Protein AF-A0A1C7LNC1-F1 (afdb_monomer_lite)

Sequence (158 aa):
MTTNYCSPECQKMHWPSHKTICHHTSAKISAAKVPGPGVIDESLVTSLRKFCSSHQSLLEWTGFQALQLKRIPSNIRQNALLVELTYRPTASSSLRRFSIKNTHIVPRTQVMPVEVDSPSRISWDSRDDWGDVLRHFVDSGRTDFKPISTTSRGCVYG

Structure (mmCIF, N/CA/C/O backbone):
data_AF-A0A1C7LNC1-F1
#
_entry.id   AF-A0A1C7LNC1-F1
#
loop_
_atom_site.group_PDB
_atom_site.id
_atom_site.type_symbol
_atom_site.label_atom_id
_atom_site.label_alt_id
_atom_site.label_comp_id
_atom_site.label_asym_id
_atom_site.label_entity_id
_atom_site.label_seq_id
_atom_site.pdbx_PDB_ins_code
_atom_site.Cartn_x
_atom_site.Cartn_y
_atom_site.Cartn_z
_atom_site.occupancy
_atom_site.B_iso_or_equiv
_atom_site.auth_seq_id
_atom_site.auth_comp_id
_atom_site.auth_asym_id
_atom_site.auth_atom_id
_atom_site.pdbx_PDB_model_num
ATOM 1 N N . MET A 1 1 ? 15.751 10.179 6.043 1.00 49.12 1 MET A N 1
ATOM 2 C CA . MET A 1 1 ? 14.448 10.561 6.623 1.00 49.12 1 MET A CA 1
ATOM 3 C C . MET A 1 1 ? 14.491 12.048 6.891 1.00 49.12 1 MET A C 1
ATOM 5 O O . MET A 1 1 ? 15.487 12.506 7.433 1.00 49.12 1 MET A O 1
ATOM 9 N N . THR A 1 2 ? 13.470 12.785 6.473 1.00 47.38 2 THR A N 1
ATOM 10 C CA . THR A 1 2 ? 13.335 14.227 6.713 1.00 47.38 2 THR A CA 1
ATOM 11 C C . THR A 1 2 ? 12.127 14.441 7.610 1.00 47.38 2 THR A C 1
ATOM 13 O O . THR A 1 2 ? 10.998 14.241 7.171 1.00 47.38 2 THR A O 1
ATOM 16 N N . THR A 1 3 ? 12.374 14.788 8.871 1.00 67.44 3 THR A N 1
ATOM 17 C CA . THR A 1 3 ? 11.338 15.239 9.806 1.00 67.44 3 THR A CA 1
ATOM 18 C C . THR A 1 3 ? 10.980 16.671 9.438 1.00 67.44 3 THR A C 1
ATOM 20 O O . THR A 1 3 ? 11.828 17.557 9.545 1.00 67.44 3 THR A O 1
ATOM 23 N N . ASN A 1 4 ? 9.754 16.893 8.968 1.00 69.19 4 ASN A N 1
ATOM 24 C CA . ASN A 1 4 ? 9.287 18.216 8.568 1.00 69.19 4 ASN A CA 1
ATOM 25 C C . ASN A 1 4 ? 8.447 18.826 9.689 1.00 69.19 4 ASN A C 1
ATOM 27 O O . ASN A 1 4 ? 7.534 18.189 10.209 1.00 69.19 4 ASN A O 1
ATOM 31 N N . TYR A 1 5 ? 8.754 20.071 10.041 1.00 80.75 5 TYR A N 1
ATOM 32 C CA . TYR A 1 5 ? 8.025 20.834 11.047 1.00 80.75 5 TYR A CA 1
ATOM 33 C C . TYR A 1 5 ? 7.255 21.956 10.366 1.00 80.75 5 TYR A C 1
ATOM 35 O O . TYR A 1 5 ? 7.754 22.574 9.428 1.00 80.75 5 TYR A O 1
ATOM 43 N N . CYS A 1 6 ? 6.049 22.244 10.849 1.00 72.19 6 CYS A N 1
ATOM 44 C CA . CYS A 1 6 ? 5.269 23.377 10.356 1.00 72.19 6 CYS A CA 1
ATOM 45 C C . CYS A 1 6 ? 5.866 24.736 10.769 1.00 72.19 6 CYS A C 1
ATOM 47 O O . CYS A 1 6 ? 5.566 25.736 10.123 1.00 72.19 6 CYS A O 1
ATOM 49 N N . SER A 1 7 ? 6.711 24.778 11.811 1.00 84.38 7 SER A N 1
ATOM 50 C CA . SER A 1 7 ? 7.445 25.976 12.231 1.00 84.38 7 SER A CA 1
ATOM 51 C C . SER A 1 7 ? 8.731 25.648 13.021 1.00 84.38 7 SER A C 1
ATOM 53 O O . SER A 1 7 ? 8.861 24.535 13.554 1.00 84.38 7 SER A O 1
ATOM 55 N N . PRO A 1 8 ? 9.679 26.600 13.151 1.00 80.62 8 PRO A N 1
ATOM 56 C CA . PRO A 1 8 ? 10.894 26.435 13.961 1.00 80.62 8 PRO A CA 1
ATOM 57 C C . PRO A 1 8 ? 10.627 26.181 15.454 1.00 80.62 8 PRO A C 1
ATOM 59 O O . PRO A 1 8 ? 11.406 25.510 16.134 1.00 80.62 8 PRO A O 1
ATOM 62 N N . GLU A 1 9 ? 9.518 26.689 15.982 1.00 82.25 9 GLU A N 1
ATOM 63 C CA . GLU A 1 9 ? 9.099 26.504 17.374 1.00 82.25 9 GLU A CA 1
ATOM 64 C C . GLU A 1 9 ? 8.684 25.052 17.618 1.00 82.25 9 GLU A C 1
ATOM 66 O O . GLU A 1 9 ? 9.091 24.448 18.613 1.00 82.25 9 GLU A O 1
ATOM 71 N N . CYS A 1 10 ? 7.963 24.455 16.663 1.00 74.00 10 CYS A N 1
ATOM 72 C CA . CYS A 1 10 ? 7.584 23.044 16.710 1.00 74.00 10 CYS A CA 1
ATOM 73 C C . CYS A 1 10 ? 8.815 22.127 16.665 1.00 74.00 10 CYS A C 1
ATOM 75 O O . CYS A 1 10 ? 8.864 21.124 17.377 1.00 74.00 10 CYS A O 1
ATOM 77 N N . GLN A 1 11 ? 9.847 22.505 15.901 1.00 83.00 11 GLN A N 1
ATOM 78 C CA . GLN A 1 11 ? 11.125 21.792 15.890 1.00 83.00 11 GLN A CA 1
ATOM 79 C C . GLN A 1 11 ? 11.833 21.864 17.246 1.00 83.00 11 GLN A C 1
ATOM 81 O O . GLN A 1 11 ? 12.276 20.837 17.756 1.00 83.00 11 GLN A O 1
ATOM 86 N N . LYS A 1 12 ? 11.950 23.056 17.847 1.00 85.44 12 LYS A N 1
ATOM 87 C CA . LYS A 1 12 ? 12.624 23.234 19.146 1.00 85.44 12 LYS A CA 1
ATOM 88 C C . LYS A 1 12 ? 11.911 22.490 20.269 1.00 85.44 12 LYS A C 1
ATOM 90 O O . LYS A 1 12 ? 12.576 21.893 21.110 1.00 85.44 12 LYS A O 1
ATOM 95 N N . MET A 1 13 ? 10.581 22.489 20.254 1.00 84.81 13 MET A N 1
ATOM 96 C CA . MET A 1 13 ? 9.765 21.759 21.221 1.00 84.81 13 MET A CA 1
ATOM 97 C C . MET A 1 13 ? 9.940 20.238 21.085 1.00 84.81 13 MET A C 1
ATOM 99 O O . MET A 1 13 ? 10.045 19.547 22.094 1.00 84.81 13 MET A O 1
ATOM 103 N N . HIS A 1 14 ? 10.040 19.720 19.855 1.00 85.06 14 HIS A N 1
ATOM 104 C CA . HIS A 1 14 ? 10.271 18.295 19.595 1.00 85.06 14 HIS A CA 1
ATOM 105 C C . HIS A 1 14 ? 11.746 17.869 19.751 1.00 85.06 14 HIS A C 1
ATOM 107 O O . HIS A 1 14 ? 12.046 16.690 19.929 1.00 85.06 14 HIS A O 1
ATOM 113 N N .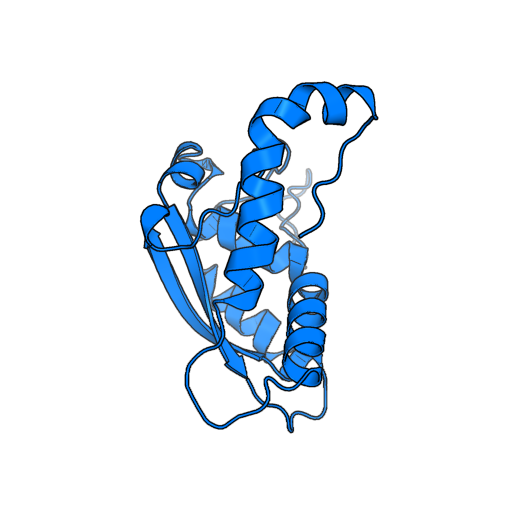 TRP A 1 15 ? 12.697 18.807 19.708 1.00 79.88 15 TRP A N 1
ATOM 114 C CA . TRP A 1 15 ? 14.133 18.509 19.680 1.00 79.88 15 TRP A CA 1
ATOM 115 C C . TRP A 1 15 ? 14.647 17.624 20.833 1.00 79.88 15 TRP A C 1
ATOM 117 O O . TRP A 1 15 ? 15.421 16.704 20.550 1.00 79.88 15 TRP A O 1
ATOM 127 N N . PRO A 1 16 ? 14.247 17.815 22.109 1.00 85.25 16 PRO A N 1
ATOM 128 C CA . PRO A 1 16 ? 14.753 17.001 23.214 1.00 85.25 16 PRO A CA 1
ATOM 129 C C . PRO A 1 16 ? 14.471 15.501 23.063 1.00 85.25 16 PRO A C 1
ATOM 131 O O . PRO A 1 16 ? 15.336 14.701 23.424 1.00 85.25 16 PRO A O 1
ATOM 134 N N . SER A 1 17 ? 13.314 15.125 22.504 1.00 77.62 17 SER A N 1
ATOM 135 C CA . SER A 1 17 ? 12.953 13.733 22.200 1.00 77.62 17 SER A CA 1
ATOM 136 C C . SER A 1 17 ? 13.488 13.285 20.842 1.00 77.62 17 SER A C 1
ATOM 138 O O . SER A 1 17 ? 13.968 12.164 20.706 1.00 77.62 17 SER A O 1
ATOM 140 N N . HIS A 1 18 ? 13.465 14.164 19.840 1.00 74.19 18 HIS A N 1
ATOM 141 C CA . HIS A 1 18 ? 13.846 13.815 18.475 1.00 74.19 18 HIS A CA 1
ATOM 142 C C . HIS A 1 18 ? 15.353 13.632 18.276 1.00 74.19 18 HIS A C 1
ATOM 144 O O . HIS A 1 18 ? 15.775 12.855 17.418 1.00 74.19 18 HIS A O 1
ATOM 150 N N . LYS A 1 19 ? 16.192 14.333 19.048 1.00 79.31 19 LYS A N 1
ATOM 151 C CA . LYS A 1 19 ? 17.654 14.311 18.866 1.00 79.31 19 LYS A CA 1
ATOM 152 C C . LYS A 1 19 ? 18.243 12.899 18.941 1.00 79.31 19 LYS A C 1
ATOM 154 O O . LYS A 1 19 ? 19.162 12.578 18.193 1.00 79.31 19 LYS A O 1
ATOM 159 N N . THR A 1 20 ? 17.694 12.035 19.794 1.00 70.69 20 THR A N 1
ATOM 160 C CA . THR A 1 20 ? 18.143 10.641 19.931 1.00 70.69 20 THR A CA 1
ATOM 161 C C . THR A 1 20 ? 17.803 9.840 18.672 1.00 70.69 20 THR A C 1
ATOM 163 O O . THR A 1 20 ? 18.653 9.135 18.131 1.00 70.69 20 THR A O 1
ATOM 166 N N . ILE A 1 21 ? 16.599 10.024 18.131 1.00 68.56 21 ILE A N 1
ATOM 167 C CA . ILE A 1 21 ? 16.107 9.376 16.908 1.00 68.56 21 ILE A CA 1
ATOM 168 C C . ILE A 1 21 ? 16.916 9.830 15.686 1.00 68.56 21 ILE A C 1
ATOM 170 O O . ILE A 1 21 ? 17.327 9.001 14.870 1.00 68.56 21 ILE A O 1
ATOM 174 N N . CYS A 1 22 ? 17.206 11.130 15.587 1.00 70.25 22 CYS A N 1
ATOM 175 C CA . CYS A 1 22 ? 17.990 11.716 14.499 1.00 70.25 22 CYS A CA 1
ATOM 176 C C . CYS A 1 22 ? 19.388 11.074 14.397 1.00 70.25 22 CYS A C 1
ATOM 178 O O . CYS A 1 22 ? 19.786 10.606 13.326 1.00 70.25 22 CYS A O 1
ATOM 180 N N . HIS A 1 23 ? 20.091 10.934 15.528 1.00 55.78 23 HIS A N 1
ATOM 181 C CA . HIS A 1 23 ? 21.403 10.281 15.576 1.00 55.78 23 HIS A CA 1
ATOM 182 C C . HIS A 1 23 ? 21.339 8.769 15.301 1.00 55.78 23 HIS A C 1
ATOM 184 O O . HIS A 1 23 ? 22.168 8.240 14.555 1.00 55.78 23 HIS A O 1
ATOM 190 N N . HIS A 1 24 ? 20.340 8.061 15.839 1.00 53.16 24 HIS A N 1
ATOM 191 C CA . HIS A 1 24 ? 20.191 6.618 15.618 1.00 53.16 24 HIS A CA 1
ATOM 192 C C . HIS A 1 24 ? 19.822 6.259 14.175 1.00 53.16 24 HIS A C 1
ATOM 194 O O . HIS A 1 24 ? 20.204 5.191 13.697 1.00 53.16 24 HIS A O 1
ATOM 200 N N . THR A 1 25 ? 19.118 7.138 13.465 1.00 52.81 25 THR A N 1
ATOM 201 C CA . THR A 1 25 ? 18.710 6.896 12.076 1.00 52.81 25 THR A CA 1
ATOM 202 C C . THR A 1 25 ? 19.914 6.903 11.132 1.00 52.81 25 THR A C 1
ATOM 204 O O . THR A 1 25 ? 20.043 6.005 10.303 1.00 52.81 25 THR A O 1
ATOM 207 N N . SER A 1 26 ? 20.849 7.845 11.304 1.00 49.78 26 SER A N 1
ATOM 208 C CA . SER A 1 26 ? 22.086 7.904 10.504 1.00 49.78 26 SER A CA 1
ATOM 209 C C . SER A 1 26 ? 22.987 6.676 10.728 1.00 49.78 26 SER A C 1
ATOM 211 O O . SER A 1 26 ? 23.451 6.034 9.780 1.00 49.78 26 SER A O 1
ATOM 213 N N . ALA A 1 27 ? 23.159 6.271 11.991 1.00 50.38 27 ALA A N 1
ATOM 214 C CA . ALA A 1 27 ? 23.972 5.108 12.346 1.00 50.38 27 ALA A CA 1
ATOM 215 C C . ALA A 1 27 ? 23.359 3.777 11.864 1.00 50.38 27 ALA A C 1
ATOM 217 O O . ALA A 1 27 ? 24.078 2.901 11.387 1.00 50.38 27 ALA A O 1
ATOM 218 N N . LYS A 1 28 ? 22.028 3.620 11.931 1.00 45.12 28 LYS A N 1
ATOM 219 C CA . LYS A 1 28 ? 21.351 2.377 11.520 1.00 45.12 28 LYS A CA 1
ATOM 220 C C . LYS A 1 28 ? 21.235 2.213 10.004 1.00 45.12 28 LYS A C 1
ATOM 222 O O . LYS A 1 28 ? 21.335 1.086 9.532 1.00 45.12 28 LYS A O 1
ATOM 227 N N . ILE A 1 29 ? 21.117 3.301 9.237 1.00 50.78 29 ILE A N 1
ATOM 228 C CA . ILE A 1 29 ? 21.231 3.252 7.764 1.00 50.78 29 ILE A CA 1
ATOM 229 C C . ILE A 1 29 ? 22.627 2.757 7.352 1.00 50.78 29 ILE A C 1
ATOM 231 O O . ILE A 1 29 ? 22.757 1.990 6.404 1.00 50.78 29 ILE A O 1
ATOM 235 N N . SER A 1 30 ? 23.661 3.136 8.107 1.00 44.28 30 SER A N 1
ATOM 236 C CA . SER A 1 30 ? 25.046 2.712 7.863 1.00 44.28 30 SER A CA 1
ATOM 237 C C . SER A 1 30 ? 25.306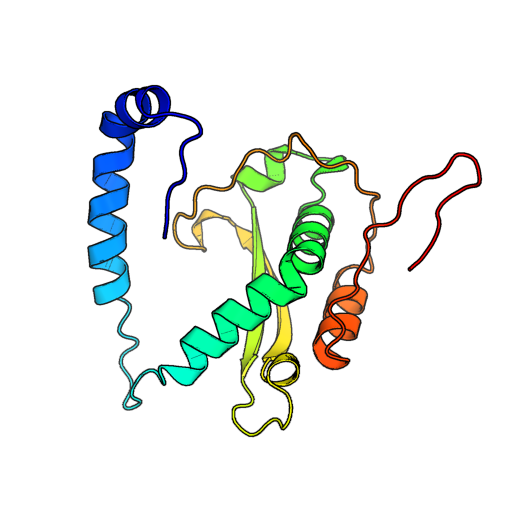 1.250 8.266 1.00 44.28 30 SER A C 1
ATOM 239 O O . SER A 1 30 ? 26.136 0.577 7.653 1.00 44.28 30 SER A O 1
ATOM 241 N N . ALA A 1 31 ? 24.586 0.752 9.279 1.00 42.19 31 ALA A N 1
ATOM 242 C CA . ALA A 1 31 ? 24.671 -0.623 9.781 1.00 42.19 31 ALA A CA 1
ATOM 243 C C . ALA A 1 31 ? 23.779 -1.623 9.019 1.00 42.19 31 ALA A C 1
ATOM 245 O O . ALA A 1 31 ? 24.057 -2.818 9.046 1.00 42.19 31 ALA A O 1
ATOM 246 N N . ALA A 1 32 ? 22.761 -1.162 8.283 1.00 45.41 32 ALA A N 1
ATOM 247 C CA . ALA A 1 32 ? 21.945 -1.978 7.377 1.00 45.41 32 ALA A CA 1
ATOM 248 C C . ALA A 1 32 ? 22.677 -2.350 6.066 1.00 45.41 32 ALA A C 1
ATOM 250 O O . ALA A 1 32 ? 22.057 -2.517 5.015 1.00 45.41 32 ALA A O 1
ATOM 251 N N . LYS A 1 33 ? 24.007 -2.507 6.122 1.00 41.69 33 LYS A N 1
ATOM 252 C CA . LYS A 1 33 ? 24.761 -3.261 5.122 1.00 41.69 33 LYS A CA 1
ATOM 253 C C . LYS A 1 33 ? 24.358 -4.724 5.271 1.00 41.69 33 LYS A C 1
ATOM 255 O O . LYS A 1 33 ? 24.919 -5.454 6.081 1.00 41.69 33 LYS A O 1
ATOM 260 N N . VAL A 1 34 ? 23.351 -5.130 4.505 1.00 44.16 34 VAL A N 1
ATOM 261 C CA . VAL A 1 34 ? 23.074 -6.543 4.235 1.00 44.16 34 VAL A CA 1
ATOM 262 C C . VAL A 1 34 ? 24.405 -7.199 3.829 1.00 44.16 34 VAL A C 1
ATOM 264 O O . VAL A 1 34 ? 25.046 -6.705 2.898 1.00 44.16 34 VAL A O 1
ATOM 267 N N . PRO A 1 35 ? 24.879 -8.248 4.523 1.00 41.84 35 PRO A N 1
ATOM 268 C CA . PRO A 1 35 ? 26.139 -8.886 4.183 1.00 41.84 35 PRO A CA 1
ATOM 269 C C . PRO A 1 35 ? 25.911 -9.796 2.971 1.00 41.84 35 PRO A C 1
ATOM 271 O O . PRO A 1 35 ? 25.389 -10.900 3.091 1.00 41.84 35 PRO A O 1
ATOM 274 N N . GLY A 1 36 ? 26.272 -9.308 1.786 1.00 41.81 36 GLY A N 1
ATOM 275 C CA . GLY A 1 36 ? 26.280 -10.069 0.539 1.00 41.81 36 GLY A CA 1
ATOM 276 C C . GLY A 1 36 ? 27.011 -9.297 -0.567 1.00 41.81 36 GLY A C 1
ATOM 277 O O . GLY A 1 36 ? 27.000 -8.064 -0.546 1.00 41.81 36 GLY A O 1
ATOM 278 N N . PRO A 1 37 ? 27.683 -9.976 -1.514 1.00 43.62 37 PRO A N 1
ATOM 279 C CA . PRO A 1 37 ? 28.480 -9.330 -2.548 1.00 43.62 37 PRO A CA 1
ATOM 280 C C . PRO A 1 37 ? 27.549 -8.746 -3.613 1.00 43.62 37 PRO A C 1
ATOM 282 O O . PRO A 1 37 ? 27.197 -9.388 -4.596 1.00 43.62 37 PRO A O 1
ATOM 285 N N . GLY A 1 38 ? 27.109 -7.517 -3.392 1.00 46.81 38 GLY A N 1
ATOM 286 C CA . GLY A 1 38 ? 26.306 -6.767 -4.339 1.00 46.81 38 GLY A CA 1
ATOM 287 C C . GLY A 1 38 ? 26.260 -5.330 -3.874 1.00 46.81 38 GLY A C 1
ATOM 288 O O . GLY A 1 38 ? 25.619 -5.020 -2.875 1.00 46.81 38 GLY A O 1
ATOM 289 N N . VAL A 1 39 ? 26.988 -4.462 -4.574 1.00 47.25 39 VAL A N 1
ATOM 290 C CA . VAL A 1 39 ? 26.831 -3.011 -4.477 1.00 47.25 39 VAL A CA 1
ATOM 291 C C . VAL A 1 39 ? 25.329 -2.730 -4.478 1.00 47.25 39 VAL A C 1
ATOM 293 O O . VAL A 1 39 ? 24.647 -3.130 -5.420 1.00 47.25 39 VAL A O 1
ATOM 296 N N . ILE A 1 40 ? 24.799 -2.130 -3.406 1.00 55.94 40 ILE A N 1
ATOM 297 C CA . ILE A 1 40 ? 23.413 -1.658 -3.405 1.00 55.94 40 ILE A CA 1
ATOM 298 C C . ILE A 1 40 ? 23.331 -0.687 -4.574 1.00 55.94 40 ILE A C 1
ATOM 300 O O . ILE A 1 40 ? 23.907 0.397 -4.514 1.00 55.94 40 ILE A O 1
ATOM 304 N N . ASP A 1 41 ? 22.692 -1.131 -5.652 1.00 64.75 41 ASP A N 1
ATOM 305 C CA . ASP A 1 41 ? 22.589 -0.355 -6.871 1.00 64.75 41 ASP A CA 1
ATOM 306 C C . ASP A 1 41 ? 21.871 0.952 -6.522 1.00 64.75 41 ASP A C 1
ATOM 308 O O . ASP A 1 41 ? 20.728 0.956 -6.056 1.00 64.75 41 ASP A O 1
ATOM 312 N N . GLU A 1 42 ? 22.552 2.080 -6.701 1.00 68.12 42 GLU A N 1
ATOM 313 C CA . GLU A 1 42 ? 21.977 3.406 -6.481 1.00 68.12 42 GLU A CA 1
ATOM 314 C C . GLU A 1 42 ? 20.692 3.585 -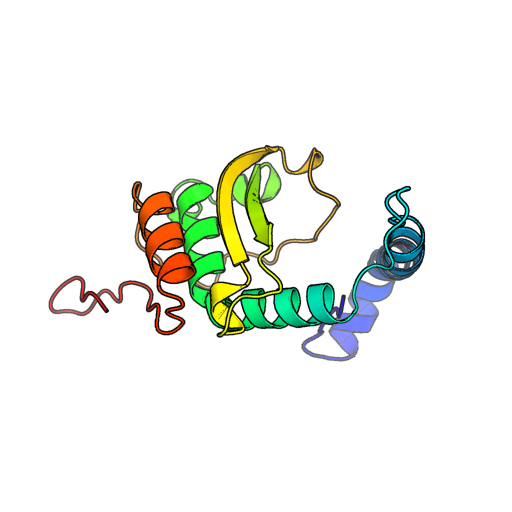7.314 1.00 68.12 42 GLU A C 1
ATOM 316 O O . GLU A 1 42 ? 19.744 4.273 -6.906 1.00 68.12 42 GLU A O 1
ATOM 321 N N . SER A 1 43 ? 20.599 2.861 -8.436 1.00 78.69 43 SER A N 1
ATOM 322 C CA . SER A 1 43 ? 19.411 2.778 -9.273 1.00 78.69 43 SER A CA 1
ATOM 323 C C . SER A 1 43 ? 18.227 2.088 -8.579 1.00 78.69 43 SER A C 1
ATOM 325 O O . SER A 1 43 ? 17.086 2.517 -8.782 1.00 78.69 43 SER A O 1
ATOM 327 N N . LEU A 1 44 ? 18.454 1.087 -7.716 1.00 84.50 44 LEU A N 1
ATOM 328 C CA . LEU A 1 44 ? 17.409 0.408 -6.940 1.00 84.50 44 LEU A CA 1
ATOM 329 C C . LEU A 1 44 ? 16.780 1.373 -5.938 1.00 84.50 44 LEU A C 1
ATOM 331 O O . LEU A 1 44 ? 15.559 1.527 -5.914 1.00 84.50 44 LEU A O 1
ATOM 335 N N . VAL A 1 45 ? 17.606 2.059 -5.144 1.00 84.12 45 VAL A N 1
ATOM 336 C CA . VAL A 1 45 ? 17.132 3.010 -4.125 1.00 84.12 45 VAL A CA 1
ATOM 337 C C . VAL A 1 45 ? 16.359 4.153 -4.782 1.00 84.12 45 VAL A C 1
ATOM 339 O O . VAL A 1 45 ? 15.276 4.525 -4.324 1.00 84.12 45 VAL A O 1
ATOM 342 N N . THR A 1 46 ? 16.880 4.680 -5.889 1.00 85.50 46 THR A N 1
ATOM 343 C CA . THR A 1 46 ? 16.225 5.738 -6.665 1.00 85.50 46 THR A CA 1
ATOM 344 C C . THR A 1 46 ? 14.902 5.259 -7.261 1.00 85.50 46 THR A C 1
ATOM 346 O O . THR A 1 46 ? 13.887 5.952 -7.154 1.00 85.50 46 THR A O 1
ATOM 349 N N . SER A 1 47 ? 14.876 4.047 -7.823 1.00 87.44 47 SER A N 1
ATOM 350 C CA . SER A 1 47 ? 13.655 3.448 -8.370 1.00 87.44 47 SER A CA 1
ATOM 351 C C . SER A 1 47 ? 12.610 3.226 -7.275 1.00 87.44 47 SER A C 1
ATOM 353 O O . SER A 1 47 ? 11.438 3.518 -7.499 1.00 87.44 47 SER A O 1
ATOM 355 N N . LEU A 1 48 ? 13.017 2.762 -6.089 1.00 88.69 48 LEU A N 1
ATOM 356 C CA . LEU A 1 48 ? 12.111 2.511 -4.968 1.00 88.69 48 LEU A CA 1
ATOM 357 C C . LEU A 1 48 ? 11.484 3.807 -4.449 1.00 88.69 48 LEU A C 1
ATOM 359 O O . LEU A 1 48 ? 10.273 3.860 -4.254 1.00 88.69 48 LEU A O 1
ATOM 363 N N . ARG A 1 49 ? 12.272 4.879 -4.288 1.00 87.88 49 ARG A N 1
ATOM 364 C CA . ARG A 1 49 ? 11.724 6.195 -3.913 1.00 87.88 49 ARG A CA 1
ATOM 365 C C . ARG A 1 49 ? 10.684 6.662 -4.926 1.00 87.88 49 ARG A C 1
ATOM 367 O O . ARG A 1 49 ? 9.584 7.035 -4.532 1.00 87.88 49 ARG A O 1
ATOM 374 N N . LYS A 1 50 ? 11.002 6.580 -6.223 1.00 88.56 50 LYS A N 1
ATOM 375 C CA . LYS A 1 50 ? 10.072 6.956 -7.296 1.00 88.56 50 LYS A CA 1
ATOM 376 C C . LYS A 1 50 ? 8.802 6.108 -7.264 1.00 88.56 50 LYS A C 1
ATOM 378 O O . LYS A 1 50 ? 7.717 6.656 -7.430 1.00 88.56 50 LYS A O 1
ATOM 383 N N . PHE A 1 51 ? 8.924 4.802 -7.031 1.00 90.81 51 PHE A N 1
ATOM 384 C CA . PHE A 1 51 ? 7.787 3.897 -6.887 1.00 90.81 51 PHE A CA 1
ATOM 385 C C . PHE A 1 51 ? 6.870 4.323 -5.735 1.00 90.81 51 PHE A C 1
ATOM 387 O O . PHE A 1 51 ? 5.676 4.503 -5.965 1.00 90.81 51 PHE A O 1
ATOM 394 N N . CYS A 1 52 ? 7.423 4.554 -4.539 1.00 90.62 52 CYS A N 1
ATOM 395 C CA . CYS A 1 52 ? 6.649 4.975 -3.371 1.00 90.62 52 CYS A CA 1
ATOM 396 C C . CYS A 1 52 ? 5.965 6.328 -3.591 1.00 90.62 52 CYS A C 1
ATOM 398 O O . CYS A 1 52 ? 4.787 6.461 -3.284 1.00 90.62 52 CYS A O 1
ATOM 400 N N . SER A 1 53 ? 6.668 7.311 -4.164 1.00 88.88 53 SER A N 1
ATOM 401 C CA . SER A 1 53 ? 6.078 8.619 -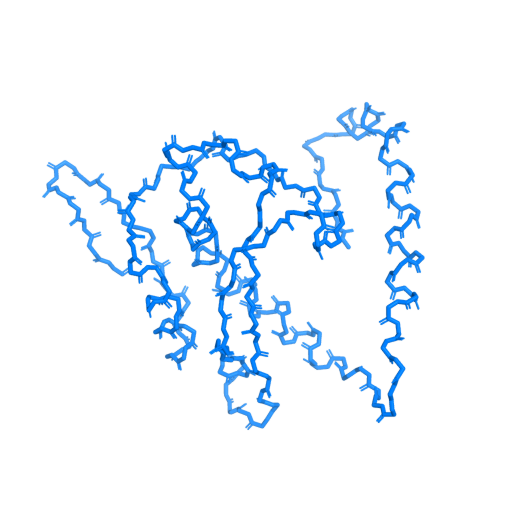4.478 1.00 88.88 53 SER A CA 1
ATOM 402 C C . SER A 1 53 ? 4.965 8.518 -5.522 1.00 88.88 53 SER A C 1
ATOM 404 O O . SER A 1 53 ? 3.935 9.165 -5.387 1.00 88.88 53 SER A O 1
ATOM 406 N N . SER A 1 54 ? 5.148 7.687 -6.551 1.00 88.12 54 SER A N 1
ATOM 407 C CA . SER A 1 54 ? 4.172 7.547 -7.642 1.00 88.12 54 SER A CA 1
ATOM 408 C C . SER A 1 54 ? 2.906 6.798 -7.215 1.00 88.12 54 SER A C 1
ATOM 410 O O . SER A 1 54 ? 1.843 7.033 -7.776 1.00 88.12 54 SER A O 1
ATOM 412 N N . HIS A 1 55 ? 3.010 5.909 -6.223 1.00 90.38 55 HIS A N 1
ATOM 413 C CA . HIS A 1 55 ? 1.889 5.129 -5.689 1.00 90.38 55 HIS A CA 1
ATOM 414 C C . HIS A 1 55 ? 1.481 5.578 -4.280 1.00 90.38 55 HIS A C 1
ATOM 416 O O . HIS A 1 55 ? 0.839 4.811 -3.566 1.00 90.38 55 HIS A O 1
ATOM 422 N N . GLN A 1 56 ? 1.838 6.795 -3.855 1.00 86.94 56 GLN A N 1
ATOM 423 C CA . GLN A 1 56 ? 1.633 7.252 -2.477 1.00 86.94 56 GLN A CA 1
ATOM 424 C C . GLN A 1 56 ? 0.174 7.081 -2.027 1.00 86.94 56 GLN A C 1
ATOM 426 O O . GLN A 1 56 ? -0.084 6.413 -1.029 1.00 86.94 56 GLN A O 1
ATOM 431 N N . SER A 1 57 ? -0.786 7.603 -2.798 1.00 85.50 57 SER A N 1
ATOM 432 C CA . SER A 1 57 ? -2.212 7.517 -2.456 1.00 85.50 57 SER A CA 1
ATOM 433 C C . SER A 1 57 ? -2.731 6.077 -2.414 1.00 85.50 57 SER A C 1
ATOM 435 O O . SER A 1 57 ? -3.560 5.746 -1.570 1.00 85.50 57 SER A O 1
ATOM 437 N N . LEU A 1 58 ? -2.225 5.203 -3.290 1.00 90.31 58 LEU A N 1
ATOM 438 C CA . LEU A 1 58 ? -2.563 3.779 -3.283 1.00 90.31 58 LEU A CA 1
ATOM 439 C C . LEU A 1 58 ? -2.014 3.089 -2.028 1.00 90.31 58 LEU A C 1
ATOM 441 O O . LEU A 1 58 ? -2.722 2.312 -1.394 1.00 90.31 58 LEU A O 1
ATOM 445 N N . LEU A 1 59 ? -0.768 3.374 -1.646 1.00 91.25 59 LEU A N 1
ATOM 446 C CA . LEU A 1 59 ? -0.131 2.791 -0.464 1.00 91.25 59 LEU A CA 1
ATOM 447 C C . LEU A 1 59 ? -0.803 3.262 0.833 1.00 91.25 59 LEU A C 1
ATOM 449 O O . LEU A 1 59 ? -1.052 2.444 1.718 1.00 91.25 59 LEU A O 1
ATOM 453 N N . GLU A 1 60 ? -1.155 4.545 0.928 1.00 87.56 60 GLU A N 1
ATOM 454 C CA . GLU A 1 60 ? -1.918 5.106 2.051 1.00 87.56 60 GLU A CA 1
ATOM 455 C C . GLU A 1 60 ? -3.296 4.451 2.175 1.00 87.56 60 GLU A C 1
ATOM 457 O O . GLU A 1 60 ? -3.664 3.989 3.258 1.00 87.56 60 GLU A O 1
ATOM 462 N N . TRP A 1 61 ? -4.027 4.343 1.059 1.00 89.06 61 TRP A N 1
ATOM 463 C CA . TRP A 1 61 ? -5.310 3.644 1.016 1.00 89.06 61 TRP A CA 1
ATOM 464 C C . TRP A 1 61 ? -5.177 2.213 1.511 1.00 89.06 61 TRP A C 1
ATOM 466 O O . TRP A 1 61 ? -5.926 1.775 2.382 1.00 89.06 61 TRP A O 1
ATOM 476 N N . THR A 1 62 ? -4.200 1.496 0.961 1.00 91.44 62 THR A N 1
ATOM 477 C CA . THR A 1 62 ? -3.989 0.083 1.247 1.00 91.44 62 THR A CA 1
ATOM 478 C C . THR A 1 62 ? -3.659 -0.121 2.719 1.00 91.44 62 THR A C 1
ATOM 480 O O . THR A 1 62 ? -4.248 -0.985 3.362 1.00 91.44 62 THR A O 1
ATOM 483 N N . GLY A 1 63 ? -2.779 0.707 3.288 1.00 91.19 63 GLY A N 1
ATOM 484 C CA . GLY A 1 63 ? -2.476 0.681 4.717 1.00 91.19 63 GLY A CA 1
ATOM 485 C C . GLY A 1 63 ? -3.710 0.961 5.576 1.00 91.19 63 GLY A C 1
ATOM 486 O O . GLY A 1 63 ? -3.944 0.266 6.564 1.00 91.19 63 GLY A O 1
ATOM 487 N N . PHE A 1 64 ? -4.538 1.929 5.178 1.00 88.19 64 PHE A N 1
ATOM 488 C CA . PHE A 1 64 ? -5.774 2.258 5.883 1.00 88.19 64 PHE A CA 1
ATOM 489 C C . PHE A 1 64 ? -6.781 1.095 5.878 1.00 88.19 64 PHE A C 1
ATOM 491 O O . PHE A 1 64 ? -7.365 0.797 6.925 1.00 88.19 64 PHE A O 1
ATOM 498 N N . GLN A 1 65 ? -6.950 0.421 4.732 1.00 90.25 65 GLN A N 1
ATOM 499 C CA . GLN A 1 65 ? -7.803 -0.767 4.603 1.00 90.25 65 GLN A CA 1
ATOM 500 C C . GLN A 1 65 ? -7.269 -1.936 5.419 1.00 90.25 65 GLN A C 1
ATOM 502 O O . GLN A 1 65 ? -7.969 -2.468 6.278 1.00 90.25 65 GLN A O 1
ATOM 507 N N . ALA A 1 66 ? -6.010 -2.303 5.185 1.00 91.06 66 ALA A N 1
ATOM 508 C CA . ALA A 1 66 ? -5.402 -3.492 5.758 1.00 91.06 66 ALA A CA 1
ATOM 509 C C . ALA A 1 66 ? -5.365 -3.433 7.293 1.00 91.06 66 ALA A C 1
ATOM 511 O O . ALA A 1 66 ? -5.564 -4.443 7.966 1.00 91.06 66 ALA A O 1
ATOM 512 N N . LEU A 1 67 ? -5.168 -2.239 7.860 1.00 90.75 67 LEU A N 1
ATOM 513 C CA . LEU A 1 67 ? -5.175 -2.017 9.306 1.00 90.75 67 LEU A CA 1
ATOM 514 C C . LEU A 1 67 ? -6.573 -1.715 9.872 1.00 90.75 67 LEU A C 1
ATOM 516 O O . LEU A 1 67 ? -6.707 -1.531 11.082 1.00 90.75 67 LEU A O 1
ATOM 520 N N . GLN A 1 68 ? -7.613 -1.670 9.035 1.00 88.12 68 GLN A N 1
ATOM 521 C CA . GLN A 1 68 ? -9.000 -1.376 9.414 1.00 88.12 68 GLN A CA 1
ATOM 522 C C . GLN A 1 68 ? -9.152 -0.065 10.201 1.00 88.12 68 GLN A C 1
ATOM 524 O O . GLN A 1 68 ? -9.948 0.022 11.140 1.00 88.12 68 GLN A O 1
ATOM 529 N N . LEU A 1 69 ? -8.399 0.976 9.837 1.00 85.69 69 LEU A N 1
ATOM 530 C CA . LEU A 1 69 ? -8.267 2.182 10.666 1.00 85.69 69 LEU A CA 1
ATOM 531 C C . LEU A 1 69 ? -9.573 2.965 10.836 1.00 85.69 69 LEU A C 1
ATOM 533 O O . LEU A 1 69 ? -9.731 3.652 11.840 1.00 85.69 69 LEU A O 1
ATOM 537 N N . LYS A 1 70 ? -10.531 2.825 9.911 1.00 80.38 70 LYS A N 1
ATOM 538 C CA . LYS A 1 70 ? -11.885 3.387 10.058 1.00 80.38 70 LYS A CA 1
ATOM 539 C C . LYS A 1 70 ? -12.630 2.804 11.256 1.00 80.38 70 LYS A C 1
ATOM 541 O O . LYS A 1 70 ? -13.334 3.526 11.953 1.00 80.38 70 LYS A O 1
ATOM 546 N N . ARG A 1 71 ? -12.496 1.492 11.466 1.00 82.50 71 ARG A N 1
ATOM 547 C CA . ARG A 1 71 ? -13.204 0.743 12.510 1.00 82.50 71 ARG A CA 1
ATOM 548 C C . ARG A 1 71 ? -12.406 0.713 13.808 1.00 82.50 71 ARG A C 1
ATOM 550 O O . ARG A 1 71 ? -12.983 0.844 14.881 1.00 82.50 71 ARG A O 1
ATOM 557 N N . ILE A 1 72 ? -11.091 0.523 13.706 1.00 85.94 72 ILE A N 1
ATOM 558 C CA . ILE A 1 72 ? -10.185 0.336 14.841 1.00 85.94 72 ILE A CA 1
ATOM 559 C C . ILE A 1 72 ? -8.936 1.215 14.642 1.00 85.94 72 ILE A C 1
ATOM 561 O O . ILE A 1 72 ? -7.875 0.720 14.252 1.00 85.94 72 ILE A O 1
ATOM 565 N N . PRO A 1 73 ? -9.012 2.532 14.929 1.00 87.81 73 PRO A N 1
ATOM 566 C CA . PRO A 1 73 ? -7.887 3.451 14.731 1.00 87.81 73 PRO A CA 1
ATOM 567 C C . PRO A 1 73 ? -6.628 3.086 15.533 1.00 87.81 73 PRO A C 1
ATOM 569 O O . PRO A 1 73 ? -5.518 3.461 15.160 1.00 87.81 73 PRO A O 1
ATOM 572 N N . SER A 1 74 ? -6.770 2.358 16.646 1.00 85.00 74 SER A N 1
ATOM 573 C CA . SER A 1 74 ? -5.648 1.925 17.489 1.00 85.00 74 SER A CA 1
ATOM 574 C C . SER A 1 74 ? -4.726 0.906 16.815 1.00 85.00 74 SER A C 1
ATOM 576 O O . SER A 1 74 ? -3.565 0.814 17.220 1.00 85.00 74 SER A O 1
ATOM 578 N N . ASN A 1 75 ? -5.178 0.209 15.765 1.00 87.25 75 ASN A N 1
ATOM 579 C CA . ASN A 1 75 ? -4.372 -0.784 15.050 1.00 87.25 75 ASN A CA 1
ATOM 580 C C . ASN A 1 75 ? -3.071 -0.200 14.494 1.00 87.25 75 ASN A C 1
ATOM 582 O O . ASN A 1 75 ? -2.065 -0.901 14.480 1.00 87.25 75 ASN A O 1
ATOM 586 N N . ILE A 1 76 ? -3.042 1.088 14.134 1.00 86.69 76 ILE A N 1
ATOM 587 C CA . ILE A 1 76 ? -1.831 1.764 13.636 1.00 86.69 76 ILE A CA 1
ATOM 588 C C . ILE A 1 76 ? -0.672 1.761 14.647 1.00 86.69 76 ILE A C 1
ATOM 590 O O . ILE A 1 76 ? 0.494 1.878 14.277 1.00 86.69 76 ILE A O 1
ATOM 594 N N . ARG A 1 77 ? -0.979 1.624 15.945 1.00 84.56 77 ARG A N 1
ATOM 595 C CA . ARG A 1 77 ? 0.024 1.609 17.021 1.00 84.56 77 ARG A CA 1
ATOM 596 C C . ARG A 1 77 ? 0.589 0.219 17.282 1.00 84.56 77 ARG A C 1
ATOM 598 O O . ARG A 1 77 ? 1.656 0.113 17.877 1.00 84.56 77 ARG A O 1
ATOM 605 N N . GLN A 1 78 ? -0.128 -0.829 16.885 1.00 82.50 78 GLN A N 1
ATOM 606 C CA . GLN A 1 78 ? 0.202 -2.217 17.218 1.00 82.50 78 GLN A CA 1
ATOM 607 C C . GLN A 1 78 ? 0.590 -3.045 16.000 1.00 82.50 78 GLN A C 1
ATOM 609 O O . GLN A 1 78 ? 1.372 -3.979 16.134 1.00 82.50 78 GLN A O 1
ATOM 614 N N . ASN A 1 79 ? 0.093 -2.677 14.823 1.00 85.88 79 ASN A N 1
ATOM 615 C CA . ASN A 1 79 ? 0.227 -3.428 13.588 1.00 85.88 79 ASN A CA 1
ATOM 616 C C . ASN A 1 79 ? 0.824 -2.547 12.488 1.00 85.88 79 ASN A C 1
ATOM 618 O O . ASN A 1 79 ? 0.721 -1.320 12.517 1.00 85.88 79 ASN A O 1
ATOM 622 N N . ALA A 1 80 ? 1.425 -3.188 11.498 1.00 88.44 80 ALA A N 1
ATOM 623 C CA . ALA A 1 80 ? 1.912 -2.558 10.286 1.00 88.44 80 ALA A CA 1
ATOM 624 C C . ALA A 1 80 ? 1.588 -3.434 9.074 1.00 88.44 80 ALA A C 1
ATOM 626 O O . ALA A 1 80 ? 1.580 -4.662 9.168 1.00 88.44 80 ALA A O 1
ATOM 627 N N . LEU A 1 81 ? 1.347 -2.789 7.934 1.00 91.44 81 LEU A N 1
ATOM 628 C CA . LEU A 1 81 ? 1.283 -3.464 6.645 1.00 91.44 81 LEU A CA 1
ATOM 629 C C . LEU A 1 81 ? 2.709 -3.602 6.095 1.00 91.44 81 LEU A C 1
ATOM 631 O O . LEU A 1 81 ? 3.357 -2.606 5.777 1.00 91.44 81 LEU A O 1
ATOM 635 N N . LEU A 1 82 ? 3.183 -4.838 5.973 1.00 88.56 82 LEU A N 1
ATOM 636 C CA . LEU A 1 82 ? 4.415 -5.184 5.276 1.00 88.56 82 LEU A CA 1
ATOM 637 C C . LEU A 1 82 ? 4.081 -5.548 3.827 1.00 88.56 82 LEU A C 1
ATOM 639 O O . LEU A 1 82 ? 3.315 -6.479 3.579 1.00 88.56 82 LEU A O 1
ATOM 643 N N . VAL A 1 83 ? 4.676 -4.826 2.878 1.00 91.06 83 VAL A N 1
ATOM 644 C CA . VAL A 1 83 ? 4.547 -5.089 1.439 1.00 91.06 83 VAL A CA 1
ATOM 645 C C . VAL A 1 83 ? 5.870 -5.648 0.923 1.00 91.06 83 VAL A C 1
ATOM 647 O O . VAL A 1 83 ? 6.877 -4.943 0.890 1.00 91.06 83 VAL A O 1
ATOM 650 N N . GLU A 1 84 ? 5.875 -6.916 0.518 1.00 87.75 84 GLU A N 1
ATOM 651 C CA . GLU A 1 84 ? 7.029 -7.538 -0.128 1.00 87.75 84 GLU A CA 1
ATOM 652 C C . GLU A 1 84 ? 7.030 -7.217 -1.621 1.00 87.75 84 GLU A C 1
ATOM 654 O O . GLU A 1 84 ? 6.053 -7.474 -2.327 1.00 87.75 84 GLU A O 1
ATOM 659 N N . LEU A 1 85 ? 8.150 -6.695 -2.117 1.00 91.31 85 LEU A N 1
ATOM 660 C CA . LEU A 1 85 ? 8.321 -6.319 -3.518 1.00 91.31 85 LEU A CA 1
ATOM 661 C C . LEU A 1 85 ? 9.310 -7.251 -4.218 1.00 91.31 85 LEU A C 1
ATOM 663 O O . LEU A 1 85 ? 10.363 -7.583 -3.677 1.00 91.31 85 LEU A O 1
ATOM 667 N N . THR A 1 86 ? 9.007 -7.608 -5.464 1.00 90.25 86 THR A N 1
ATOM 668 C CA . THR A 1 86 ? 9.975 -8.194 -6.398 1.00 90.25 86 THR A CA 1
ATOM 669 C C . THR A 1 86 ? 10.529 -7.094 -7.293 1.00 90.25 86 THR A C 1
ATOM 671 O O . THR A 1 86 ? 9.758 -6.429 -7.990 1.00 90.25 86 THR A O 1
ATOM 674 N N . TYR A 1 87 ? 11.852 -6.919 -7.300 1.00 90.06 87 TYR A N 1
ATOM 675 C CA . TYR A 1 87 ? 12.542 -5.943 -8.145 1.00 90.06 87 TYR A CA 1
ATOM 676 C C . TYR A 1 87 ? 12.961 -6.546 -9.494 1.00 90.06 87 TYR A C 1
ATOM 678 O O . TYR A 1 87 ? 13.539 -7.630 -9.551 1.00 90.06 87 TYR A O 1
ATOM 686 N N . ARG A 1 88 ? 12.673 -5.830 -10.584 1.00 88.19 88 ARG A N 1
ATOM 687 C CA . ARG A 1 88 ? 12.942 -6.201 -11.980 1.00 88.19 88 ARG A CA 1
ATOM 688 C C . ARG A 1 88 ? 13.726 -5.066 -12.661 1.00 88.19 88 ARG A C 1
ATOM 690 O O . ARG A 1 88 ? 13.110 -4.197 -13.282 1.00 88.19 88 ARG A O 1
ATOM 697 N N . PRO A 1 89 ? 15.068 -5.033 -12.553 1.00 81.12 89 PRO A N 1
ATOM 698 C CA . PRO A 1 89 ? 15.883 -3.909 -13.036 1.00 81.12 89 PRO A CA 1
ATOM 699 C C . PRO A 1 89 ? 15.780 -3.690 -14.551 1.00 81.12 89 PRO A C 1
ATOM 701 O O . PRO A 1 89 ? 15.864 -2.558 -15.023 1.00 81.12 89 PRO A O 1
ATOM 704 N N . THR A 1 90 ? 15.542 -4.763 -15.307 1.00 82.75 90 THR A N 1
ATOM 705 C CA . THR A 1 90 ? 15.459 -4.766 -16.775 1.00 82.75 90 THR A CA 1
ATOM 706 C C . THR A 1 90 ? 14.101 -4.326 -17.323 1.00 82.75 90 THR A C 1
ATOM 708 O O . THR A 1 90 ? 13.921 -4.278 -18.539 1.00 82.75 90 THR A O 1
ATOM 711 N N . ALA A 1 91 ? 13.126 -4.003 -16.465 1.00 81.62 91 ALA A N 1
ATOM 712 C CA . ALA A 1 91 ? 11.820 -3.551 -16.925 1.00 81.62 91 ALA A CA 1
ATOM 713 C C . ALA A 1 91 ? 11.931 -2.210 -17.674 1.00 81.62 91 ALA A C 1
ATOM 715 O O . ALA A 1 91 ? 12.558 -1.257 -17.199 1.00 81.62 91 ALA A O 1
ATOM 716 N N . SER A 1 92 ? 11.266 -2.138 -18.830 1.00 76.69 92 SER A N 1
ATOM 717 C CA . SER A 1 92 ? 11.308 -0.998 -19.755 1.00 76.69 92 SER A CA 1
ATOM 718 C C . SER A 1 92 ? 10.772 0.307 -19.157 1.00 76.69 92 SER A C 1
ATOM 720 O O . SER A 1 92 ? 11.250 1.384 -19.498 1.00 76.69 92 SER A O 1
ATOM 722 N N . SER A 1 93 ? 9.811 0.224 -18.233 1.00 79.69 93 SER A N 1
ATOM 723 C CA . SER A 1 93 ? 9.266 1.373 -17.504 1.00 79.69 93 SER A CA 1
ATOM 724 C C . SER A 1 93 ? 9.692 1.345 -16.042 1.00 79.69 93 SER A C 1
ATOM 726 O O . SER A 1 93 ? 9.574 0.315 -15.378 1.00 79.69 93 SER A O 1
ATOM 728 N N . SER A 1 94 ? 10.093 2.504 -15.503 1.00 78.31 94 SER A N 1
ATOM 729 C CA . SER A 1 94 ? 10.456 2.641 -14.085 1.00 78.31 94 SER A CA 1
ATOM 730 C C . SER A 1 94 ? 9.331 2.230 -13.132 1.00 78.31 94 SER A C 1
ATOM 732 O O . SER A 1 94 ? 9.615 1.792 -12.023 1.00 78.31 94 SER A O 1
ATOM 734 N N . LEU A 1 95 ? 8.069 2.358 -13.559 1.00 80.69 95 LEU A N 1
ATOM 735 C CA . LEU A 1 95 ? 6.895 2.002 -12.754 1.00 80.69 95 LEU A CA 1
ATOM 736 C C . LEU A 1 95 ? 6.673 0.487 -12.665 1.00 80.69 95 LEU A C 1
ATOM 738 O O . LEU A 1 95 ? 6.088 0.022 -11.700 1.00 80.69 95 LEU A O 1
ATOM 742 N N . ARG A 1 96 ? 7.200 -0.282 -13.626 1.00 85.81 96 ARG A N 1
ATOM 743 C CA . ARG A 1 96 ? 7.082 -1.751 -13.689 1.00 85.81 96 ARG A CA 1
ATOM 744 C C . ARG A 1 96 ? 8.304 -2.482 -13.137 1.00 85.81 96 ARG A C 1
ATOM 746 O O . ARG A 1 96 ? 8.409 -3.702 -13.238 1.00 85.81 96 ARG A O 1
ATOM 753 N N . ARG A 1 97 ? 9.254 -1.733 -12.571 1.00 89.12 97 ARG A N 1
ATOM 754 C CA . ARG A 1 97 ? 10.450 -2.292 -11.927 1.00 89.12 97 ARG A CA 1
ATOM 755 C C . ARG A 1 97 ? 10.137 -2.960 -10.596 1.00 89.12 97 ARG A C 1
ATOM 757 O O . ARG A 1 97 ? 10.973 -3.708 -10.109 1.00 89.12 97 ARG A O 1
ATOM 764 N N . PHE A 1 98 ? 8.967 -2.709 -10.020 1.00 92.62 98 PHE A N 1
ATOM 765 C CA . PHE A 1 98 ? 8.497 -3.388 -8.821 1.00 92.62 98 PHE A CA 1
ATOM 766 C C . PHE A 1 98 ? 7.171 -4.073 -9.118 1.00 92.62 98 PHE A C 1
ATOM 768 O O . PHE A 1 98 ? 6.341 -3.542 -9.845 1.00 92.62 98 PHE A O 1
ATOM 775 N N . SER A 1 99 ? 7.001 -5.258 -8.548 1.00 92.75 99 SER A N 1
ATOM 776 C CA . SER A 1 99 ? 5.734 -5.992 -8.513 1.00 92.75 99 SER A CA 1
ATOM 777 C C . SER A 1 99 ? 5.503 -6.470 -7.088 1.00 92.75 99 SER A C 1
ATOM 779 O O . SER A 1 99 ? 6.471 -6.716 -6.358 1.00 92.75 99 SER A O 1
ATOM 781 N N . ILE A 1 100 ? 4.245 -6.581 -6.673 1.00 93.75 100 ILE A N 1
ATOM 782 C CA . ILE A 1 100 ? 3.920 -7.059 -5.329 1.00 93.75 100 ILE A CA 1
ATOM 783 C C . ILE A 1 100 ? 4.133 -8.570 -5.284 1.00 93.75 100 ILE A C 1
ATOM 785 O O . ILE A 1 100 ? 3.503 -9.318 -6.026 1.00 93.75 100 ILE A O 1
ATOM 789 N N . LYS A 1 101 ? 5.013 -9.025 -4.395 1.00 88.62 101 LYS A N 1
ATOM 790 C CA . LYS A 1 101 ? 5.210 -10.448 -4.117 1.00 88.62 101 LYS A CA 1
ATOM 791 C C . LYS A 1 101 ? 4.187 -10.938 -3.101 1.00 88.62 101 LYS A C 1
ATOM 793 O O . LYS A 1 101 ? 3.504 -11.926 -3.344 1.00 88.62 101 LYS A O 1
ATOM 798 N N . ASN A 1 102 ? 4.091 -10.248 -1.966 1.00 83.38 102 ASN A N 1
ATOM 799 C CA . ASN A 1 102 ? 3.164 -10.600 -0.901 1.00 83.38 102 ASN A CA 1
ATOM 800 C C . ASN A 1 102 ? 2.831 -9.403 -0.005 1.00 83.38 102 ASN A C 1
ATOM 802 O O . ASN A 1 102 ? 3.505 -8.373 -0.046 1.00 83.38 102 ASN A O 1
ATOM 806 N N . THR A 1 103 ? 1.800 -9.553 0.820 1.00 90.94 103 THR A N 1
ATOM 807 C CA . THR A 1 103 ? 1.382 -8.552 1.807 1.00 90.94 103 THR A CA 1
ATOM 808 C C . THR A 1 103 ? 1.054 -9.226 3.128 1.00 90.94 103 THR A C 1
ATOM 810 O O . THR A 1 103 ? 0.316 -10.209 3.150 1.00 90.94 103 THR A O 1
ATOM 813 N N . HIS A 1 104 ? 1.550 -8.669 4.229 1.00 86.38 104 HIS A N 1
ATOM 814 C CA . HIS A 1 104 ? 1.357 -9.215 5.568 1.00 86.38 104 HIS A CA 1
ATOM 815 C C . HIS A 1 104 ? 0.947 -8.119 6.544 1.00 86.38 104 HIS A C 1
ATOM 817 O O . HIS A 1 104 ? 1.501 -7.021 6.513 1.00 86.38 104 HIS A O 1
ATOM 823 N N . ILE A 1 105 ? 0.027 -8.434 7.455 1.00 89.19 105 ILE A N 1
ATOM 824 C CA . ILE A 1 105 ? -0.136 -7.646 8.675 1.00 89.19 105 ILE A CA 1
ATOM 825 C C . ILE A 1 105 ? 0.789 -8.240 9.721 1.00 89.19 105 ILE A C 1
ATOM 827 O O . ILE A 1 105 ? 0.668 -9.411 10.075 1.00 89.19 105 ILE A O 1
ATOM 831 N N . VAL A 1 106 ? 1.728 -7.429 10.183 1.00 85.38 106 VAL A N 1
ATOM 832 C CA . VAL A 1 106 ? 2.731 -7.828 11.167 1.00 85.38 106 VAL A CA 1
ATOM 833 C C . VAL A 1 106 ? 2.609 -6.959 12.412 1.00 85.38 106 VAL A C 1
ATOM 835 O O . VAL A 1 106 ? 2.213 -5.792 12.305 1.00 85.38 106 VAL A O 1
ATOM 838 N N . PRO A 1 107 ? 2.973 -7.471 13.600 1.00 82.38 107 PRO A N 1
ATOM 839 C CA . PRO A 1 107 ? 3.169 -6.626 14.763 1.00 82.38 107 PRO A CA 1
ATOM 840 C C . PRO A 1 107 ? 4.152 -5.505 14.439 1.00 82.38 107 PRO A C 1
ATOM 842 O O . PRO A 1 107 ? 5.219 -5.728 13.862 1.00 82.38 107 PRO A O 1
ATOM 845 N N . ARG A 1 108 ? 3.826 -4.287 14.861 1.00 78.81 108 ARG A N 1
ATOM 846 C CA . ARG A 1 108 ? 4.651 -3.101 14.628 1.00 78.81 108 ARG A CA 1
ATOM 847 C C . ARG A 1 108 ? 6.069 -3.254 15.189 1.00 78.81 108 ARG A C 1
ATOM 849 O O . ARG A 1 108 ? 6.995 -2.651 14.667 1.00 78.81 108 ARG A O 1
ATOM 856 N N . THR A 1 109 ? 6.254 -4.074 16.219 1.00 73.88 109 THR A N 1
ATOM 857 C CA . THR A 1 109 ? 7.564 -4.378 16.812 1.00 73.88 109 THR A CA 1
ATOM 858 C C . THR A 1 109 ? 8.516 -5.117 15.866 1.00 73.88 109 THR A C 1
ATOM 860 O O . THR A 1 109 ? 9.723 -5.071 16.084 1.00 73.88 109 THR A O 1
ATOM 863 N N . GLN A 1 110 ? 8.003 -5.783 14.824 1.00 67.44 110 GLN A N 1
ATOM 864 C CA . GLN A 1 110 ? 8.806 -6.513 13.833 1.00 67.44 110 GLN A CA 1
ATOM 865 C C . GLN A 1 110 ? 9.352 -5.613 12.717 1.00 67.44 110 GLN A C 1
ATOM 867 O O . GLN A 1 110 ? 10.279 -5.997 12.008 1.00 67.44 110 GLN A O 1
ATOM 872 N N . VAL A 1 111 ? 8.803 -4.407 12.567 1.00 64.12 111 VAL A N 1
ATOM 873 C CA . VAL A 1 111 ? 9.291 -3.387 11.637 1.00 64.12 111 VAL A CA 1
ATOM 874 C C . VAL A 1 111 ? 10.077 -2.345 12.429 1.00 64.12 111 VAL A C 1
ATOM 876 O O . VAL A 1 111 ? 9.691 -1.963 13.532 1.00 64.12 111 VAL A O 1
ATOM 879 N N . MET A 1 112 ? 11.212 -1.893 11.887 1.00 53.22 112 MET A N 1
ATOM 880 C CA . MET A 1 112 ? 12.033 -0.848 12.515 1.00 53.22 112 MET A CA 1
ATOM 881 C C . MET A 1 112 ? 11.175 0.364 12.931 1.00 53.22 112 MET A C 1
ATOM 883 O O . MET A 1 112 ? 10.171 0.638 12.272 1.00 53.22 112 MET A O 1
ATOM 887 N N . PRO A 1 113 ? 11.545 1.109 13.994 1.00 46.34 113 PRO A N 1
ATOM 888 C CA . PRO A 1 113 ? 10.679 2.130 14.574 1.00 46.34 113 PRO A CA 1
ATOM 889 C C . PRO A 1 113 ? 10.519 3.311 13.607 1.00 46.34 113 PRO A C 1
ATOM 891 O O . PRO A 1 113 ? 11.299 4.255 13.622 1.00 46.34 113 PRO A O 1
ATOM 894 N N . VAL A 1 114 ? 9.512 3.238 12.740 1.00 50.41 114 VAL A N 1
ATOM 895 C CA . VAL A 1 114 ? 9.049 4.340 11.890 1.00 50.41 114 VAL A CA 1
ATOM 896 C C . VAL A 1 114 ? 7.904 4.997 12.631 1.00 50.41 114 VAL A C 1
ATOM 898 O O . VAL A 1 114 ? 6.866 4.364 12.786 1.00 50.41 114 VAL A O 1
ATOM 901 N N . GLU A 1 115 ? 8.085 6.201 13.164 1.00 53.53 115 GLU A N 1
ATOM 902 C CA . GLU A 1 115 ? 6.966 7.002 13.677 1.00 53.53 115 GLU A CA 1
ATOM 903 C C . GLU A 1 115 ? 5.923 7.161 12.560 1.00 53.53 115 GLU A C 1
ATOM 905 O O . GLU A 1 115 ? 6.270 7.490 11.428 1.00 53.53 115 GLU A O 1
ATOM 910 N N . VAL A 1 116 ? 4.667 6.817 12.856 1.00 51.41 116 VAL A N 1
ATOM 911 C CA . VAL A 1 116 ? 3.556 6.885 11.900 1.00 51.41 116 VAL A CA 1
ATOM 912 C C . VAL A 1 116 ? 2.708 8.094 12.271 1.00 51.41 116 VAL A C 1
ATOM 914 O O . VAL A 1 116 ? 2.303 8.215 13.429 1.00 51.41 116 VAL A O 1
ATOM 917 N N . ASP A 1 117 ? 2.454 8.977 11.306 1.00 45.56 117 ASP A N 1
ATOM 918 C CA . ASP A 1 117 ? 1.606 10.154 11.500 1.00 45.56 117 ASP A CA 1
ATOM 919 C C . ASP A 1 117 ? 0.171 9.769 11.895 1.00 45.56 117 ASP A C 1
ATOM 921 O O . ASP A 1 117 ? -0.350 8.710 11.533 1.00 45.56 117 ASP A O 1
ATOM 925 N N . SER A 1 118 ? -0.486 10.649 12.656 1.00 44.59 118 SER A N 1
ATOM 926 C CA . SER A 1 118 ? -1.862 10.437 13.112 1.00 44.59 118 SER A CA 1
ATOM 927 C C . SER A 1 118 ? -2.827 10.339 11.916 1.00 44.59 118 SER A C 1
ATOM 929 O O . SER A 1 118 ? -2.852 11.252 11.088 1.00 44.59 118 SER A O 1
ATOM 931 N N . PRO A 1 119 ? -3.699 9.312 11.842 1.00 48.59 119 PRO A N 1
ATOM 932 C CA . PRO A 1 119 ? -4.615 9.085 10.715 1.00 48.59 119 PRO A CA 1
ATOM 933 C C . PRO A 1 119 ? -5.766 10.110 10.621 1.00 48.59 119 PRO A C 1
ATOM 935 O O . PRO A 1 119 ? -6.720 9.931 9.866 1.00 48.59 119 PRO A O 1
ATOM 938 N N . SER A 1 120 ? -5.714 11.202 11.383 1.00 46.47 120 SER A N 1
ATOM 939 C CA . SER A 1 120 ? -6.835 12.102 11.668 1.00 46.47 120 SER A CA 1
ATOM 940 C C . SER A 1 120 ? -7.187 13.103 10.555 1.00 46.47 120 SER A C 1
ATOM 942 O O . SER A 1 120 ? -7.744 14.159 10.844 1.00 46.47 120 SER A O 1
ATOM 944 N N . ARG A 1 121 ? -6.906 12.800 9.280 1.00 45.09 121 ARG A N 1
ATOM 945 C CA . ARG A 1 121 ? -7.286 13.665 8.142 1.00 45.09 121 ARG A CA 1
ATOM 946 C C . ARG A 1 121 ? -7.819 12.950 6.900 1.00 45.09 121 ARG A C 1
ATOM 948 O O . ARG A 1 121 ? -7.912 13.591 5.858 1.00 45.09 121 ARG A O 1
ATOM 955 N N . ILE A 1 122 ? -8.204 11.673 6.975 1.00 49.50 122 ILE A N 1
ATOM 956 C CA . ILE A 1 122 ? -8.615 10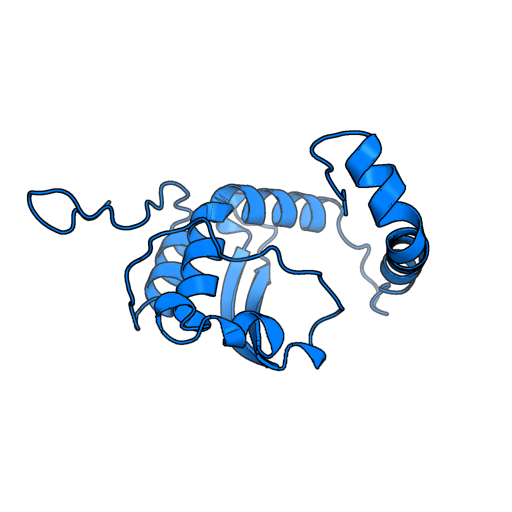.968 5.756 1.00 49.50 122 ILE A CA 1
ATOM 957 C C . ILE A 1 122 ? -9.902 10.151 5.925 1.00 49.50 122 ILE A C 1
ATOM 959 O O . ILE A 1 122 ? -9.977 9.222 6.727 1.00 49.50 122 ILE A O 1
ATOM 963 N N . SER A 1 123 ? -10.923 10.526 5.151 1.00 42.50 123 SER A N 1
ATOM 964 C CA . SER A 1 123 ? -12.196 9.813 5.024 1.00 42.50 123 SER A CA 1
ATOM 965 C C . SER A 1 123 ? -12.057 8.774 3.916 1.00 42.50 123 SER A C 1
ATOM 967 O O . SER A 1 123 ? -12.061 9.126 2.738 1.00 42.50 123 SER A O 1
ATOM 969 N N . TRP A 1 124 ? -11.902 7.505 4.286 1.00 57.94 124 TRP A N 1
ATOM 970 C CA . TRP A 1 124 ? -11.885 6.400 3.328 1.00 57.94 124 TRP A CA 1
ATOM 971 C C . TRP A 1 124 ? -13.062 5.453 3.570 1.00 57.94 124 TRP A C 1
ATOM 973 O O . TRP A 1 124 ? -13.613 5.358 4.674 1.00 57.94 124 TRP A O 1
ATOM 983 N N . ASP A 1 125 ? -13.448 4.723 2.530 1.00 56.38 125 ASP A N 1
ATOM 984 C CA . ASP A 1 125 ? -14.368 3.592 2.650 1.00 56.38 125 ASP A CA 1
ATOM 985 C C . ASP A 1 125 ? -13.660 2.343 3.214 1.00 56.38 125 ASP A C 1
ATOM 987 O O . ASP A 1 125 ? -12.441 2.367 3.335 1.00 56.38 125 ASP A O 1
ATOM 991 N N . SER A 1 126 ? -14.379 1.282 3.592 1.00 62.25 126 SER A N 1
ATOM 992 C CA . SER A 1 126 ? -13.797 -0.004 4.025 1.00 62.25 126 SER A CA 1
ATOM 993 C C . SER A 1 126 ? -13.947 -1.066 2.933 1.00 62.25 126 SER A C 1
ATOM 995 O O . SER A 1 126 ? -15.048 -1.261 2.428 1.00 62.25 126 SER A O 1
ATOM 997 N N . ARG A 1 127 ? -12.858 -1.747 2.561 1.00 69.44 127 ARG A N 1
ATOM 998 C CA . ARG A 1 127 ? -12.809 -2.732 1.472 1.00 69.44 127 ARG A CA 1
ATOM 999 C C . ARG A 1 127 ? -11.862 -3.883 1.792 1.00 69.44 127 ARG A C 1
ATOM 1001 O O . ARG A 1 127 ? -10.706 -3.645 2.127 1.00 69.44 127 ARG A O 1
ATOM 1008 N N . ASP A 1 128 ? -12.345 -5.109 1.611 1.00 79.12 128 ASP A N 1
ATOM 1009 C CA . ASP A 1 128 ? -11.582 -6.341 1.858 1.00 79.12 128 ASP A CA 1
ATOM 1010 C C . ASP A 1 128 ? -10.723 -6.770 0.652 1.00 79.12 128 ASP A C 1
ATOM 1012 O O . ASP A 1 128 ? -9.753 -7.505 0.811 1.00 79.12 128 ASP A O 1
ATOM 1016 N N . ASP A 1 129 ? -11.016 -6.257 -0.548 1.00 83.00 129 ASP A N 1
ATOM 1017 C CA . ASP A 1 129 ? -10.307 -6.561 -1.801 1.00 83.00 129 ASP A CA 1
ATOM 1018 C C . ASP A 1 129 ? -9.06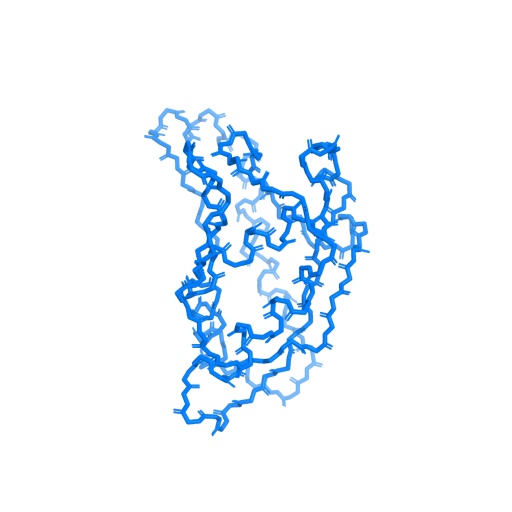7 -5.679 -2.049 1.00 83.00 129 ASP A C 1
ATOM 1020 O O . ASP A 1 129 ? -8.517 -5.624 -3.152 1.00 83.00 129 ASP A O 1
ATOM 1024 N N . TRP A 1 130 ? -8.591 -4.984 -1.012 1.00 87.19 130 TRP A N 1
ATOM 1025 C CA . TRP A 1 130 ? -7.473 -4.043 -1.096 1.00 87.19 130 TRP A CA 1
ATOM 1026 C C . TRP A 1 130 ? -6.195 -4.661 -1.670 1.00 87.19 130 TRP A C 1
ATOM 1028 O O . TRP A 1 130 ? -5.448 -3.981 -2.376 1.00 87.19 130 TRP A O 1
ATOM 1038 N N . GLY A 1 131 ? -5.944 -5.945 -1.395 1.00 85.38 131 GLY A N 1
ATOM 1039 C CA . GLY A 1 131 ? -4.755 -6.651 -1.870 1.00 85.38 131 GLY A CA 1
ATOM 1040 C C . GLY A 1 131 ? -4.743 -6.813 -3.387 1.00 85.38 131 GLY A C 1
ATOM 1041 O O . GLY A 1 131 ? -3.707 -6.623 -4.024 1.00 85.38 131 GLY A O 1
ATOM 1042 N N . ASP A 1 132 ? -5.900 -7.103 -3.975 1.00 88.62 132 ASP A N 1
ATOM 1043 C CA . ASP A 1 132 ? -6.030 -7.301 -5.418 1.00 88.62 132 ASP A CA 1
ATOM 1044 C C . ASP A 1 132 ? -6.000 -5.970 -6.165 1.00 88.62 132 ASP A C 1
ATOM 1046 O O . ASP A 1 132 ? -5.344 -5.860 -7.202 1.00 88.62 132 ASP A O 1
ATOM 1050 N N . VAL A 1 133 ? -6.599 -4.922 -5.593 1.00 87.31 133 VAL A N 1
ATOM 1051 C CA . VAL A 1 133 ? -6.494 -3.554 -6.122 1.00 87.31 133 VAL A CA 1
ATOM 1052 C C . VAL A 1 133 ? -5.044 -3.061 -6.082 1.00 87.31 133 VAL A C 1
ATOM 1054 O O . VAL A 1 133 ? -4.559 -2.533 -7.084 1.00 87.31 133 VAL A O 1
ATOM 1057 N N . LEU A 1 134 ? -4.320 -3.281 -4.976 1.00 89.75 134 LEU A N 1
ATOM 1058 C CA . LEU A 1 134 ? -2.897 -2.938 -4.881 1.00 89.75 134 LEU A CA 1
ATOM 1059 C C . LEU A 1 134 ? -2.095 -3.624 -5.997 1.00 89.75 134 LEU A C 1
ATOM 1061 O O . LEU A 1 134 ? -1.357 -2.951 -6.719 1.00 89.75 134 LEU A O 1
ATOM 1065 N N . ARG A 1 135 ? -2.249 -4.946 -6.155 1.00 90.69 135 ARG A N 1
ATOM 1066 C CA . ARG A 1 135 ? -1.555 -5.713 -7.203 1.00 90.69 135 ARG A CA 1
ATOM 1067 C C . ARG A 1 135 ? -1.893 -5.191 -8.592 1.00 90.69 135 ARG A C 1
ATOM 1069 O O . ARG A 1 135 ? -0.987 -4.929 -9.372 1.00 90.69 135 ARG A O 1
ATOM 1076 N N . HIS A 1 136 ? -3.174 -4.970 -8.876 1.00 90.44 136 HIS A N 1
ATOM 1077 C CA . HIS A 1 136 ? -3.631 -4.497 -10.178 1.00 90.44 136 HIS A CA 1
ATOM 1078 C C . HIS A 1 136 ? -2.987 -3.163 -10.579 1.00 90.44 136 HIS A C 1
ATOM 1080 O O . HIS A 1 136 ? -2.462 -3.040 -11.688 1.00 90.44 136 HIS A O 1
ATOM 1086 N N . PHE A 1 137 ? -2.996 -2.165 -9.692 1.00 89.44 137 PHE A N 1
ATOM 1087 C CA . PHE A 1 137 ? -2.416 -0.852 -9.991 1.00 89.44 137 PHE A CA 1
ATOM 1088 C C . PHE A 1 137 ? -0.892 -0.918 -10.141 1.00 89.44 137 PHE A C 1
ATOM 1090 O O . PHE A 1 137 ? -0.347 -0.344 -11.084 1.00 89.44 137 PHE A O 1
ATOM 1097 N N . VAL A 1 138 ? -0.211 -1.678 -9.278 1.00 90.25 138 VAL A N 1
ATOM 1098 C CA . VAL A 1 138 ? 1.247 -1.847 -9.352 1.00 90.25 138 VAL A CA 1
ATOM 1099 C C . VAL A 1 138 ? 1.665 -2.587 -10.626 1.00 90.25 138 VAL A C 1
ATOM 1101 O O . VAL A 1 138 ? 2.523 -2.100 -11.359 1.00 90.25 138 VAL A O 1
ATOM 1104 N N . ASP A 1 139 ? 1.034 -3.717 -10.944 1.00 89.44 139 ASP A N 1
ATOM 1105 C CA . ASP A 1 139 ? 1.417 -4.547 -12.093 1.00 89.44 139 ASP A CA 1
ATOM 1106 C C . ASP A 1 139 ? 1.057 -3.888 -13.434 1.00 89.44 139 ASP A C 1
ATOM 1108 O O . ASP A 1 139 ? 1.788 -4.023 -14.422 1.00 89.44 139 ASP A O 1
ATOM 1112 N N . SER A 1 140 ? -0.031 -3.112 -13.479 1.00 87.44 140 SER A N 1
ATOM 1113 C CA . SER A 1 140 ? -0.364 -2.292 -14.652 1.00 87.44 140 SER A CA 1
ATOM 1114 C C . SER A 1 140 ? 0.558 -1.072 -14.803 1.00 87.44 140 SER A C 1
ATOM 1116 O O . SER A 1 140 ? 0.754 -0.582 -15.924 1.00 87.44 140 SER A O 1
ATOM 1118 N N . GLY A 1 141 ? 1.194 -0.634 -13.710 1.00 85.31 141 GLY A N 1
ATOM 1119 C CA . GLY A 1 141 ? 1.999 0.584 -13.630 1.00 85.31 141 GLY A CA 1
ATOM 1120 C C . GLY A 1 141 ? 1.150 1.856 -13.597 1.00 85.31 141 GLY A C 1
ATOM 1121 O O . GLY A 1 141 ? 1.604 2.897 -14.074 1.00 85.31 141 GLY A O 1
ATOM 1122 N N . ARG A 1 142 ? -0.089 1.765 -13.101 1.00 86.88 142 ARG A N 1
ATOM 1123 C CA . ARG A 1 142 ? -1.026 2.885 -12.977 1.00 86.88 142 ARG A CA 1
ATOM 1124 C C . ARG A 1 142 ? -0.755 3.682 -11.703 1.00 86.88 142 ARG A C 1
ATOM 1126 O O . ARG A 1 142 ? -0.702 3.135 -10.607 1.00 86.88 142 ARG A O 1
ATOM 1133 N N . THR A 1 143 ? -0.651 4.999 -11.853 1.00 85.62 143 THR A N 1
ATOM 1134 C CA . THR A 1 143 ? -0.409 5.956 -10.755 1.00 85.62 143 THR A CA 1
ATOM 1135 C C . THR A 1 143 ? -1.594 6.890 -10.525 1.00 85.62 143 THR A C 1
ATOM 1137 O O . THR A 1 143 ? -1.549 7.770 -9.676 1.00 85.62 143 THR A O 1
ATOM 1140 N N . ASP A 1 144 ? -2.652 6.730 -11.310 1.00 84.56 144 ASP A N 1
ATOM 1141 C CA . ASP A 1 144 ? -3.868 7.536 -11.305 1.00 84.56 144 ASP A CA 1
ATOM 1142 C C . ASP A 1 144 ? -4.930 6.994 -10.340 1.00 84.56 144 ASP A C 1
ATOM 1144 O O . ASP A 1 144 ? -6.100 7.349 -10.460 1.00 84.56 144 ASP A O 1
ATOM 1148 N N . PHE A 1 145 ? -4.525 6.156 -9.379 1.00 84.00 145 PHE A N 1
ATOM 1149 C CA . PHE A 1 145 ? -5.401 5.656 -8.326 1.00 84.00 145 PHE A CA 1
ATOM 1150 C C . PHE A 1 145 ? -6.069 6.822 -7.599 1.00 84.00 145 PHE A C 1
ATOM 1152 O O . PHE A 1 145 ? -5.390 7.667 -7.004 1.00 84.00 145 PHE A O 1
ATOM 1159 N N . LYS A 1 146 ? -7.403 6.848 -7.607 1.00 77.50 146 LYS A N 1
ATOM 1160 C CA . LYS A 1 146 ? -8.180 7.800 -6.824 1.00 77.50 146 LYS A CA 1
ATOM 1161 C C . LYS A 1 146 ? -8.954 7.054 -5.738 1.00 77.50 146 LYS A C 1
ATOM 1163 O O . LYS A 1 146 ? -9.690 6.115 -6.039 1.00 77.50 146 LYS A O 1
ATOM 1168 N N . PRO A 1 147 ? -8.826 7.475 -4.468 1.00 65.31 147 PRO A N 1
ATOM 1169 C CA . PRO A 1 147 ? -9.719 7.010 -3.418 1.00 65.31 147 PRO A CA 1
ATOM 1170 C C . PRO A 1 147 ? -11.174 7.237 -3.836 1.00 65.31 147 PRO A C 1
ATOM 1172 O O . PRO A 1 147 ? -11.487 8.282 -4.411 1.00 65.31 147 PRO A O 1
ATOM 1175 N N . ILE A 1 148 ? -12.068 6.303 -3.506 1.00 63.53 148 ILE A N 1
ATOM 1176 C CA . ILE A 1 148 ? -13.509 6.494 -3.713 1.00 63.53 148 ILE A CA 1
ATOM 1177 C C . ILE A 1 148 ? -13.931 7.801 -3.034 1.00 63.53 148 ILE A C 1
ATOM 1179 O O . ILE A 1 148 ? -13.784 7.955 -1.821 1.00 63.53 148 ILE A O 1
ATOM 1183 N N . SER A 1 149 ? -14.480 8.731 -3.817 1.00 51.59 149 SER A N 1
ATOM 1184 C CA . SER A 1 149 ? -15.153 9.910 -3.285 1.00 51.59 149 SER A CA 1
ATOM 1185 C C . SER A 1 149 ? -16.639 9.595 -3.166 1.00 51.59 149 SER A C 1
ATOM 1187 O O . SER A 1 149 ? -17.303 9.247 -4.147 1.00 51.59 149 SER A O 1
ATOM 1189 N N . THR A 1 150 ? -17.163 9.687 -1.947 1.00 46.75 150 THR A N 1
ATOM 1190 C CA . THR A 1 150 ? -18.604 9.707 -1.715 1.00 46.75 150 THR A CA 1
ATOM 1191 C C . THR A 1 150 ? -19.126 11.058 -2.183 1.00 46.75 150 THR A C 1
ATOM 1193 O O . THR A 1 150 ? -18.886 12.092 -1.564 1.00 46.75 150 THR A O 1
ATOM 1196 N N . THR A 1 151 ? -19.819 11.059 -3.317 1.00 52.09 151 THR A N 1
ATOM 1197 C CA . THR A 1 151 ? -20.572 12.227 -3.778 1.00 52.09 151 THR A CA 1
ATOM 1198 C C . THR A 1 151 ? -22.012 12.118 -3.283 1.00 52.09 151 THR A C 1
ATOM 1200 O O . THR A 1 151 ? -22.477 11.032 -2.932 1.00 52.09 151 THR A O 1
ATOM 1203 N N . SER A 1 152 ? -22.771 13.213 -3.335 1.00 40.41 152 SER A N 1
ATOM 1204 C CA . SER A 1 152 ? -24.222 13.190 -3.087 1.00 40.41 152 SER A CA 1
ATOM 1205 C C . SER A 1 152 ? -25.005 12.272 -4.042 1.00 40.41 152 SER A C 1
ATOM 1207 O O . SER A 1 152 ? -26.185 12.029 -3.815 1.00 40.41 152 SER A O 1
ATOM 1209 N N . ARG A 1 153 ? -24.363 11.749 -5.099 1.00 46.22 153 ARG A N 1
ATOM 1210 C CA . ARG A 1 153 ? -24.939 10.820 -6.083 1.00 46.22 153 ARG A CA 1
ATOM 1211 C C . ARG A 1 153 ? -24.481 9.365 -5.904 1.00 46.22 153 ARG A C 1
ATOM 1213 O O . ARG A 1 153 ? -24.793 8.537 -6.752 1.00 46.22 153 ARG A O 1
ATOM 1220 N N . GLY A 1 154 ? -23.745 9.054 -4.835 1.00 45.94 154 GLY A N 1
ATOM 1221 C CA . GLY A 1 154 ? -23.205 7.720 -4.554 1.00 45.94 154 GLY A CA 1
ATOM 1222 C C . GLY A 1 154 ? -21.678 7.640 -4.647 1.00 45.94 154 GLY A C 1
ATOM 1223 O O . GLY A 1 154 ? -20.985 8.653 -4.812 1.00 45.94 154 GLY A O 1
ATOM 1224 N N . CYS A 1 155 ? -21.153 6.421 -4.507 1.00 46.75 155 CYS A N 1
ATOM 1225 C CA . CYS A 1 155 ? -19.728 6.121 -4.651 1.00 46.75 155 CYS A CA 1
ATOM 1226 C C . CYS A 1 155 ? -19.333 6.157 -6.132 1.00 46.75 155 CYS A C 1
ATOM 1228 O O . CYS A 1 155 ? -19.860 5.387 -6.933 1.00 46.75 155 CYS A O 1
ATOM 1230 N N . VAL A 1 156 ? -18.407 7.047 -6.495 1.00 50.81 156 VAL A N 1
ATOM 1231 C CA . VAL A 1 156 ? -17.867 7.138 -7.860 1.00 50.81 156 VAL A CA 1
ATOM 1232 C C . VAL A 1 156 ? -16.511 6.431 -7.913 1.00 50.81 156 VAL A C 1
ATOM 1234 O O . VAL A 1 156 ? -15.647 6.685 -7.071 1.00 50.81 156 VAL A O 1
ATOM 1237 N N . TYR A 1 157 ? -16.338 5.541 -8.893 1.00 49.62 157 TYR A N 1
ATOM 1238 C CA . TYR A 1 157 ? -15.116 4.762 -9.132 1.00 49.62 157 TYR A CA 1
ATOM 1239 C C . TYR A 1 157 ? -14.203 5.471 -10.154 1.00 49.62 157 TYR A C 1
ATOM 1241 O O . TYR A 1 157 ? -14.714 6.028 -11.127 1.00 49.62 157 TYR A O 1
ATOM 1249 N N . GLY A 1 158 ? -12.876 5.438 -9.960 1.00 49.06 158 GLY A N 1
ATOM 1250 C CA . GLY A 1 158 ? -11.874 5.992 -10.889 1.00 49.06 158 GLY A CA 1
ATOM 1251 C C . GLY A 1 158 ? -10.490 5.377 -10.715 1.00 49.06 158 GLY A C 1
ATOM 1252 O O . GLY A 1 158 ? -9.994 5.418 -9.569 1.00 49.06 158 GLY A O 1
#

Radius of gyration: 17.98 Å; chains: 1; bounding box: 53×37×43 Å

Foldseek 3Di:
DDDDDPDPVRCVVCCVVCVVVVVVVVVVVVVPPPPDPDDPPPLVVVLVVVLCVLQVVLVVQLFCQVQVCVVPVCSVVFKGKDWDWDADPPDPDSLQRIATPDIDIDTPVVDDDDDDDRPPPDDADHDPCSVVVSRVCSNVSNSPDDGFDQDPVGTDHD

Secondary structure (DSSP, 8-state):
-----SSHHHHHHHHHHHHHHHHHHHHHHHH---SSS----HHHHHHHHHHHHHTHHHHHHHHHHHTTTTT-TTHHHHEEEEEEEEE-TT-SSGGGSEEEEEEEEEEGGGS--------TT------TTHHHHHHHHHHHT-----PPEEETTEEEP-

Organism: Grifola frondosa (NCBI:txid5627)

InterPro domains:
  IPR057053 ZMYND11/ZMYD8, MYND zinc finger [PF24324] (2-22)

pLDDT: mean 73.75, std 17.25, range [40.41, 93.75]